Protein AF-A0A7S7P6L0-F1 (afdb_monomer_lite)

Foldseek 3Di:
DLVVLVVLLVVLVVLLVVLVPDDQWDWDDWDDPDPPDIDHTDTDGHPVSVVVSVVSNVSSVVSNVSSVVVNVVVPPDPPDPPPPPPPPPPDDDPPVVPPDDDDDDPPDDPPQPPDPPVCPVPDDPPDSDDPVSVVVVVD

Structure (mmCIF, N/CA/C/O backbone):
data_AF-A0A7S7P6L0-F1
#
_entry.id   AF-A0A7S7P6L0-F1
#
loop_
_atom_site.group_PDB
_atom_site.id
_atom_site.type_symbol
_atom_site.label_atom_id
_atom_site.label_alt_id
_atom_site.label_comp_id
_atom_site.label_asym_id
_atom_site.label_entity_id
_atom_site.label_seq_id
_atom_site.pdbx_PDB_ins_code
_atom_site.Cartn_x
_atom_site.Cartn_y
_atom_site.Cartn_z
_atom_site.occupancy
_atom_site.B_iso_or_equiv
_atom_site.auth_seq_id
_atom_site.auth_comp_id
_atom_site.auth_asym_id
_atom_site.auth_atom_id
_atom_site.pdbx_PDB_model_num
ATOM 1 N N . MET A 1 1 ? -19.198 1.321 14.063 1.00 79.06 1 MET A N 1
ATOM 2 C CA . MET A 1 1 ? -17.806 1.739 14.357 1.00 79.06 1 MET A CA 1
ATOM 3 C C . MET A 1 1 ? -16.806 0.618 14.115 1.00 79.06 1 MET A C 1
ATOM 5 O O . MET A 1 1 ? -15.931 0.815 13.288 1.00 79.06 1 MET A O 1
ATOM 9 N N . LYS A 1 2 ? -16.963 -0.562 14.739 1.00 85.56 2 LYS A N 1
ATOM 10 C CA . LYS A 1 2 ? -16.079 -1.718 14.494 1.00 85.56 2 LYS A CA 1
ATOM 11 C C . LYS A 1 2 ? -16.012 -2.126 13.014 1.00 85.56 2 LYS A C 1
ATOM 13 O O . LYS A 1 2 ? -14.922 -2.211 12.469 1.00 85.56 2 LYS A O 1
ATOM 18 N N . GLU A 1 3 ? -17.168 -2.269 12.363 1.00 91.50 3 GLU A N 1
ATOM 19 C CA . GLU A 1 3 ? -17.244 -2.633 10.936 1.00 91.50 3 GLU A CA 1
ATOM 20 C C . GLU A 1 3 ? -16.529 -1.627 10.021 1.00 91.50 3 GLU A C 1
ATOM 22 O O . GLU A 1 3 ? -15.818 -2.019 9.104 1.00 91.50 3 GLU A O 1
ATOM 27 N N . LEU A 1 4 ? -16.646 -0.324 10.311 1.00 92.75 4 LEU A N 1
ATOM 28 C CA . LEU A 1 4 ? -15.941 0.722 9.563 1.00 92.75 4 LEU A CA 1
ATOM 29 C C . LEU A 1 4 ? -14.423 0.639 9.763 1.00 92.75 4 LEU A C 1
ATOM 31 O O . LEU A 1 4 ? -13.684 0.746 8.791 1.00 92.75 4 LEU A O 1
ATOM 35 N N . GLY A 1 5 ? -13.955 0.418 10.997 1.00 92.06 5 GLY A N 1
ATOM 36 C CA . GLY A 1 5 ? -12.526 0.258 11.286 1.00 92.06 5 GLY A CA 1
ATOM 37 C C . GLY A 1 5 ? -11.915 -0.936 10.549 1.00 92.06 5 GLY A C 1
ATOM 38 O O . GLY A 1 5 ? -10.861 -0.799 9.928 1.00 92.06 5 GLY A O 1
ATOM 39 N N . ILE A 1 6 ? -12.622 -2.071 10.539 1.00 95.06 6 ILE A N 1
ATOM 40 C CA . ILE A 1 6 ? -12.201 -3.278 9.818 1.00 95.06 6 ILE A CA 1
ATOM 41 C C . ILE A 1 6 ? -12.191 -3.027 8.307 1.00 95.06 6 ILE A C 1
ATOM 43 O O . ILE A 1 6 ? -11.203 -3.348 7.653 1.00 95.06 6 ILE A O 1
ATOM 47 N N . ALA A 1 7 ? -13.241 -2.413 7.751 1.00 96.50 7 ALA A N 1
ATOM 48 C CA . ALA A 1 7 ? -13.311 -2.112 6.321 1.00 96.50 7 ALA A CA 1
ATOM 49 C C . ALA A 1 7 ? -12.159 -1.201 5.863 1.00 96.50 7 ALA A C 1
ATOM 51 O O . ALA A 1 7 ? -11.520 -1.480 4.850 1.00 96.50 7 ALA A O 1
ATOM 52 N N . ILE A 1 8 ? -11.853 -0.152 6.636 1.00 95.12 8 ILE A N 1
ATOM 53 C CA . ILE A 1 8 ? -10.726 0.758 6.380 1.00 95.12 8 ILE A CA 1
ATOM 54 C C . ILE A 1 8 ? -9.402 -0.013 6.447 1.00 95.12 8 ILE A C 1
ATOM 56 O O . ILE A 1 8 ? -8.597 0.071 5.524 1.00 95.12 8 ILE A O 1
ATOM 60 N N . LE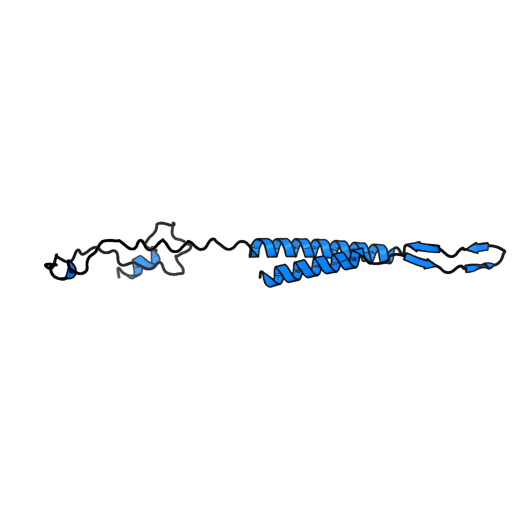U A 1 9 ? -9.185 -0.819 7.489 1.00 95.44 9 LEU A N 1
ATOM 61 C CA . LEU A 1 9 ? -7.952 -1.595 7.637 1.00 95.44 9 LEU A CA 1
ATOM 62 C C . LEU A 1 9 ? -7.737 -2.565 6.466 1.00 95.44 9 LEU A C 1
ATOM 64 O O . LEU A 1 9 ? -6.645 -2.606 5.902 1.00 95.44 9 LEU A O 1
ATOM 68 N N . VAL A 1 10 ? -8.778 -3.299 6.063 1.00 97.00 10 VAL A N 1
ATOM 69 C CA . VAL A 1 10 ? -8.721 -4.230 4.925 1.00 97.00 10 VAL A CA 1
ATOM 70 C C . VAL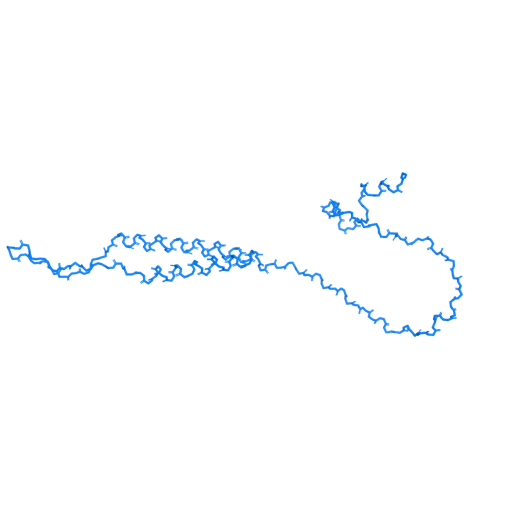 A 1 10 ? -8.463 -3.483 3.618 1.00 97.00 10 VAL A C 1
ATOM 72 O O . VAL A 1 10 ? -7.613 -3.909 2.839 1.00 97.00 10 VAL A O 1
ATOM 75 N N . ALA A 1 11 ? -9.133 -2.349 3.390 1.00 96.44 11 ALA A N 1
ATOM 76 C CA . ALA A 1 11 ? -8.893 -1.520 2.212 1.00 96.44 11 ALA A CA 1
ATOM 77 C C . ALA A 1 11 ? -7.435 -1.040 2.144 1.00 96.44 11 ALA A C 1
ATOM 79 O O . ALA A 1 11 ? -6.815 -1.134 1.087 1.00 96.44 11 ALA A O 1
ATOM 80 N N . GLY A 1 12 ? -6.859 -0.599 3.268 1.00 95.44 12 GLY A N 1
ATOM 81 C CA . GLY A 1 12 ? -5.454 -0.187 3.342 1.00 95.44 12 GLY A CA 1
ATOM 82 C C . GLY A 1 12 ? -4.500 -1.334 3.015 1.00 95.44 12 GLY A C 1
ATOM 83 O O . GLY A 1 12 ? -3.562 -1.160 2.241 1.00 95.44 12 GLY A O 1
ATOM 84 N N . LEU A 1 13 ? -4.783 -2.530 3.531 1.00 96.25 13 LEU A N 1
ATOM 85 C CA . LEU A 1 13 ? -3.965 -3.723 3.312 1.00 96.25 13 LEU A CA 1
ATOM 86 C C . LEU A 1 13 ? -4.011 -4.200 1.851 1.00 96.25 13 LEU A C 1
ATOM 88 O O . LEU A 1 13 ? -2.969 -4.501 1.269 1.00 96.25 13 LEU A O 1
ATOM 92 N N . LEU A 1 14 ? -5.197 -4.200 1.234 1.00 97.38 14 LEU A N 1
ATOM 93 C CA . LEU A 1 14 ? -5.369 -4.517 -0.188 1.00 97.38 14 LEU A CA 1
ATOM 94 C C . LEU A 1 14 ? -4.644 -3.511 -1.083 1.00 97.38 14 LEU A C 1
ATOM 96 O O . LEU A 1 14 ? -3.957 -3.900 -2.028 1.00 97.38 14 LEU A O 1
ATOM 100 N N . LEU A 1 15 ? -4.762 -2.222 -0.767 1.00 95.31 15 LEU A N 1
ATOM 101 C CA . LEU A 1 15 ? -4.125 -1.148 -1.523 1.00 95.31 15 LEU A CA 1
ATOM 102 C C . LEU A 1 15 ? -2.594 -1.212 -1.406 1.00 95.31 15 LEU A C 1
ATOM 104 O O . LEU A 1 15 ? -1.894 -1.026 -2.399 1.00 95.31 15 LEU A O 1
ATOM 108 N N . GLY A 1 16 ? -2.077 -1.563 -0.225 1.00 95.00 16 GLY A N 1
ATOM 109 C CA . GLY A 1 16 ? -0.653 -1.821 -0.006 1.00 95.00 16 GLY A CA 1
ATOM 110 C C . GLY A 1 16 ? -0.153 -3.041 -0.782 1.00 95.00 16 GLY A C 1
ATOM 111 O O . GLY A 1 16 ? 0.874 -2.962 -1.454 1.00 95.00 16 GLY A O 1
ATOM 112 N N . GLY A 1 17 ? -0.908 -4.145 -0.773 1.00 95.94 17 GLY A N 1
ATOM 113 C CA . GLY A 1 17 ? -0.594 -5.336 -1.570 1.00 95.94 17 GLY A CA 1
ATOM 114 C C . GLY A 1 17 ? -0.555 -5.044 -3.073 1.00 95.94 17 GLY A C 1
ATOM 115 O O . GLY A 1 17 ? 0.383 -5.448 -3.761 1.00 95.94 17 GLY A O 1
ATOM 116 N N . TYR A 1 18 ? -1.521 -4.268 -3.570 1.00 95.19 18 TYR A N 1
ATOM 117 C CA . TYR A 1 18 ? -1.539 -3.807 -4.959 1.00 95.19 18 TYR A CA 1
ATOM 118 C C . TYR A 1 18 ? -0.313 -2.947 -5.296 1.00 95.19 18 TYR A C 1
ATOM 120 O O . TYR A 1 18 ? 0.355 -3.185 -6.301 1.00 95.19 18 TYR A O 1
ATOM 128 N N . ALA A 1 19 ? 0.031 -1.990 -4.431 1.00 93.88 19 ALA A N 1
ATOM 129 C CA . ALA A 1 19 ? 1.186 -1.119 -4.626 1.00 93.88 19 ALA A CA 1
ATOM 130 C C . ALA A 1 19 ? 2.511 -1.900 -4.650 1.00 93.88 19 ALA A C 1
ATOM 132 O O . ALA A 1 19 ? 3.422 -1.584 -5.420 1.00 93.88 19 ALA A O 1
ATOM 133 N N . LEU A 1 20 ? 2.631 -2.954 -3.839 1.00 93.06 20 LEU A N 1
ATOM 134 C CA . LEU A 1 20 ? 3.812 -3.815 -3.847 1.00 93.06 20 LEU A CA 1
ATOM 135 C C . LEU A 1 20 ? 3.962 -4.591 -5.159 1.00 93.06 20 LEU A C 1
ATOM 137 O O . LEU A 1 20 ? 5.099 -4.786 -5.583 1.00 93.06 20 LEU A O 1
ATOM 141 N N . ASN A 1 21 ? 2.857 -4.960 -5.809 1.00 94.81 21 ASN A N 1
ATOM 142 C CA . ASN A 1 21 ? 2.855 -5.740 -7.048 1.00 94.81 21 ASN A CA 1
ATOM 143 C C . ASN A 1 21 ? 2.896 -4.888 -8.336 1.00 94.81 21 ASN A C 1
ATOM 145 O O . ASN A 1 21 ? 2.823 -5.426 -9.437 1.00 94.81 21 ASN A O 1
ATOM 149 N N . MET A 1 22 ? 2.975 -3.559 -8.226 1.00 90.31 22 MET A N 1
ATOM 150 C CA . MET A 1 22 ? 2.986 -2.668 -9.387 1.00 90.31 22 MET A CA 1
ATOM 151 C C . MET A 1 22 ? 4.356 -2.663 -10.082 1.00 90.31 22 MET A C 1
ATOM 153 O O . MET A 1 22 ? 5.371 -2.330 -9.465 1.00 90.31 22 MET A O 1
ATOM 157 N N . ASP A 1 23 ? 4.365 -2.979 -11.380 1.00 88.50 23 ASP A N 1
ATOM 158 C CA . ASP A 1 23 ? 5.563 -2.919 -12.219 1.00 88.50 23 ASP A CA 1
ATOM 159 C C . ASP A 1 23 ? 5.925 -1.464 -12.579 1.00 88.50 23 ASP A C 1
ATOM 161 O O . ASP A 1 23 ? 5.089 -0.659 -13.013 1.00 88.50 23 ASP A O 1
ATOM 165 N N . VAL A 1 24 ? 7.199 -1.137 -12.373 1.00 87.81 24 VAL A N 1
ATOM 166 C CA . VAL A 1 24 ? 7.814 0.187 -12.548 1.00 87.81 24 VAL A CA 1
ATOM 167 C C . VAL A 1 24 ? 8.699 0.270 -13.791 1.00 87.81 24 VAL A C 1
ATOM 169 O O . VAL A 1 24 ? 9.217 1.346 -14.101 1.00 87.81 24 VAL A O 1
ATOM 172 N N . SER A 1 25 ? 8.865 -0.834 -14.515 1.00 87.31 25 SER A N 1
ATOM 173 C CA . SER A 1 25 ? 9.633 -0.870 -15.754 1.00 87.31 25 SER A CA 1
ATOM 174 C C . SER A 1 25 ? 8.816 -0.355 -16.944 1.00 87.31 25 SER A C 1
ATOM 176 O O . SER A 1 25 ? 7.595 -0.528 -17.027 1.00 87.31 25 SER A O 1
ATOM 178 N N . VAL A 1 26 ? 9.492 0.332 -17.864 1.00 85.00 26 VAL A N 1
ATOM 179 C CA . VAL A 1 26 ? 8.974 0.630 -19.199 1.00 85.00 26 VAL A CA 1
ATOM 180 C C . VAL A 1 26 ? 9.975 0.113 -20.215 1.00 85.00 26 VAL A C 1
ATOM 182 O O . VAL A 1 26 ? 11.160 0.443 -20.163 1.00 85.00 26 VAL A O 1
ATOM 185 N N . HIS A 1 27 ? 9.468 -0.691 -21.143 1.00 87.31 27 HIS A N 1
ATOM 186 C CA . HIS A 1 27 ? 10.256 -1.234 -22.232 1.00 87.31 27 HIS A CA 1
ATOM 187 C C . HIS A 1 27 ? 10.573 -0.137 -23.247 1.00 87.31 27 HIS A C 1
ATOM 189 O O . HIS A 1 27 ? 9.657 0.441 -23.843 1.00 87.31 27 HIS A O 1
ATOM 195 N N . VAL A 1 28 ? 11.859 0.149 -23.450 1.00 84.38 28 VAL A N 1
ATOM 196 C CA . VAL A 1 28 ? 12.312 1.063 -24.499 1.00 84.38 28 VAL A CA 1
ATOM 197 C C . VAL A 1 28 ? 12.772 0.220 -25.692 1.00 84.38 28 VAL A C 1
ATOM 199 O O . VAL A 1 28 ? 13.736 -0.543 -25.559 1.00 84.38 28 VAL A O 1
ATOM 202 N N . PRO A 1 29 ? 12.089 0.307 -26.851 1.00 85.50 29 PRO A N 1
ATOM 203 C CA . PRO A 1 29 ? 12.458 -0.475 -28.021 1.00 85.50 29 PRO A CA 1
ATOM 204 C C . PRO A 1 29 ? 13.821 -0.027 -28.549 1.00 85.50 29 PRO A C 1
ATOM 206 O O . PRO A 1 29 ? 14.180 1.147 -28.465 1.00 85.50 29 PRO A O 1
ATOM 209 N N . ALA A 1 30 ? 14.565 -0.966 -29.132 1.00 86.62 30 ALA A N 1
ATOM 210 C CA . ALA A 1 30 ? 15.825 -0.649 -29.788 1.00 86.62 30 ALA A CA 1
ATOM 211 C C . ALA A 1 30 ? 15.593 0.400 -30.885 1.00 86.62 30 ALA A C 1
ATOM 213 O O . ALA A 1 30 ? 14.764 0.200 -31.778 1.00 86.62 30 ALA A O 1
ATOM 214 N N . GLN A 1 31 ? 16.333 1.505 -30.818 1.00 85.44 31 GLN A N 1
ATOM 215 C CA . GLN A 1 31 ? 16.228 2.591 -31.783 1.00 85.44 31 GLN A CA 1
ATOM 216 C C . GLN A 1 31 ? 17.577 2.772 -32.485 1.00 85.44 31 GLN A C 1
ATOM 218 O O . GLN A 1 31 ? 18.626 2.921 -31.846 1.00 85.44 31 GLN A O 1
ATOM 223 N N . ASP A 1 32 ? 17.547 2.686 -33.816 1.00 85.69 32 ASP A N 1
ATOM 224 C CA . ASP A 1 32 ? 18.699 2.934 -34.681 1.00 85.69 32 ASP A CA 1
ATOM 225 C C . ASP A 1 32 ? 18.646 4.404 -35.111 1.00 85.69 32 ASP A C 1
ATOM 227 O O . ASP A 1 32 ? 17.699 4.830 -35.776 1.00 85.69 32 ASP A O 1
ATOM 231 N N . PHE A 1 33 ? 19.630 5.194 -34.682 1.00 86.44 33 PHE A N 1
ATOM 232 C CA . PHE A 1 33 ? 19.691 6.629 -34.980 1.00 86.44 33 PHE A CA 1
ATOM 233 C C . PHE A 1 33 ? 20.432 6.916 -36.296 1.00 86.44 33 PHE A C 1
ATOM 235 O O . PHE A 1 33 ? 20.605 8.076 -36.674 1.00 86.44 33 PHE A O 1
ATOM 242 N N . GLY A 1 34 ? 20.869 5.870 -37.008 1.00 85.94 34 GLY A N 1
ATOM 243 C CA . GLY A 1 34 ? 21.771 5.997 -38.147 1.00 85.94 34 GLY A CA 1
ATOM 244 C C . GLY A 1 34 ? 23.227 6.197 -37.713 1.00 85.94 34 GLY A C 1
ATOM 245 O O . GLY A 1 34 ? 23.562 6.192 -36.530 1.00 85.94 34 GLY A O 1
ATOM 246 N N . TYR A 1 35 ? 24.130 6.328 -38.692 1.00 87.38 35 TYR A N 1
ATOM 247 C CA . TYR A 1 35 ? 25.575 6.541 -38.475 1.00 87.38 35 TYR A CA 1
ATOM 248 C C . TYR A 1 35 ? 26.296 5.451 -37.651 1.00 87.38 35 TYR A C 1
ATOM 250 O O . TYR A 1 35 ? 27.367 5.692 -37.102 1.00 87.38 35 TYR A O 1
ATOM 258 N N . GLY A 1 36 ? 25.734 4.238 -37.577 1.00 85.81 36 GLY A N 1
ATOM 259 C CA . GLY A 1 36 ? 26.318 3.114 -36.834 1.00 85.81 36 GLY A CA 1
ATOM 260 C C . GLY A 1 36 ? 26.072 3.149 -35.321 1.00 85.81 36 GLY A C 1
ATOM 261 O O . GLY A 1 36 ? 26.605 2.298 -34.611 1.00 85.81 36 GLY A O 1
ATOM 262 N N . ILE A 1 37 ? 25.258 4.087 -34.821 1.00 82.62 37 ILE A N 1
ATOM 263 C CA . ILE A 1 37 ? 24.905 4.184 -33.401 1.00 82.62 37 ILE A CA 1
ATOM 264 C C . ILE A 1 37 ? 23.547 3.517 -33.173 1.00 82.62 37 ILE A C 1
ATOM 266 O O . ILE A 1 37 ? 22.498 4.041 -33.549 1.00 82.62 37 ILE A O 1
ATOM 270 N N . ARG A 1 38 ? 23.574 2.356 -32.514 1.00 85.00 38 ARG A N 1
ATOM 271 C CA . ARG A 1 38 ? 22.379 1.607 -32.112 1.00 85.00 38 ARG A CA 1
ATOM 272 C C . ARG A 1 38 ? 22.215 1.654 -30.606 1.00 85.00 38 ARG A C 1
ATOM 274 O O . ARG A 1 38 ? 23.151 1.323 -29.879 1.00 85.00 38 ARG A O 1
ATOM 281 N N . THR A 1 39 ? 21.020 2.012 -30.146 1.00 86.19 39 THR A N 1
ATOM 282 C CA . THR A 1 39 ? 20.654 1.812 -28.740 1.00 86.19 39 THR A CA 1
ATOM 283 C C . THR A 1 39 ? 20.043 0.423 -28.567 1.00 86.19 39 THR A C 1
ATOM 285 O O . THR A 1 39 ? 19.113 0.074 -29.300 1.00 86.19 39 THR A O 1
ATOM 288 N N . PRO A 1 40 ? 20.582 -0.415 -27.664 1.00 85.31 40 PRO A N 1
ATOM 289 C CA . PRO A 1 40 ? 20.002 -1.721 -27.387 1.00 85.31 40 PRO A CA 1
ATOM 290 C C . PRO A 1 40 ? 18.642 -1.563 -26.700 1.00 85.31 40 PRO A C 1
ATOM 292 O O . PRO A 1 40 ? 18.415 -0.586 -25.987 1.00 85.31 40 PRO A O 1
ATOM 295 N N . ALA A 1 41 ? 17.753 -2.540 -26.898 1.00 87.25 41 ALA A N 1
ATOM 296 C CA . ALA A 1 41 ? 16.506 -2.606 -26.144 1.00 87.25 41 ALA A CA 1
ATOM 297 C C . ALA A 1 41 ? 16.836 -2.736 -24.652 1.00 87.25 41 ALA A C 1
ATOM 299 O O . ALA A 1 41 ? 17.621 -3.604 -24.262 1.00 87.25 41 ALA A O 1
ATOM 300 N N . ALA A 1 42 ? 16.264 -1.855 -23.840 1.00 86.12 42 ALA A N 1
ATOM 301 C CA . ALA A 1 42 ? 16.515 -1.810 -22.410 1.00 86.12 42 ALA A CA 1
ATOM 302 C C . ALA A 1 42 ? 15.224 -1.474 -21.669 1.00 86.12 42 ALA A C 1
ATOM 304 O O . ALA A 1 42 ? 14.446 -0.620 -22.097 1.00 86.12 42 ALA A O 1
ATOM 305 N N . ASP A 1 43 ? 15.024 -2.131 -20.532 1.00 85.56 43 ASP A N 1
ATOM 306 C CA . ASP A 1 43 ? 13.957 -1.775 -19.610 1.00 85.56 43 ASP A CA 1
ATOM 307 C C . ASP A 1 43 ? 14.470 -0.661 -18.703 1.00 85.56 43 ASP A C 1
ATOM 309 O O . ASP A 1 43 ? 15.392 -0.846 -17.903 1.00 85.56 43 ASP A O 1
ATOM 313 N N . VAL A 1 44 ? 13.893 0.527 -18.861 1.00 86.00 44 VAL A N 1
ATOM 314 C CA . VAL A 1 44 ? 14.258 1.697 -18.065 1.00 86.00 44 VAL A CA 1
ATOM 315 C C . VAL A 1 44 ? 13.202 1.884 -16.985 1.00 86.00 44 VAL A C 1
ATOM 317 O O . VAL A 1 44 ? 11.999 1.775 -17.232 1.00 86.00 44 VAL A O 1
ATOM 320 N N . ALA A 1 45 ? 13.647 2.155 -15.760 1.00 85.44 45 ALA A N 1
ATOM 321 C CA . ALA A 1 45 ? 12.742 2.467 -14.666 1.00 85.44 45 ALA A CA 1
ATOM 322 C C . ALA A 1 45 ? 12.004 3.778 -14.961 1.00 85.44 45 ALA A C 1
ATOM 324 O O . ALA A 1 45 ? 12.625 4.830 -15.129 1.00 85.44 45 ALA A O 1
ATOM 325 N N . ASN A 1 46 ? 10.674 3.725 -15.002 1.00 88.38 46 ASN A N 1
ATOM 326 C CA . ASN A 1 46 ? 9.869 4.924 -15.159 1.00 88.38 46 ASN A CA 1
ATOM 327 C C . ASN A 1 46 ? 9.734 5.625 -13.797 1.00 88.38 46 ASN A C 1
ATOM 329 O O . ASN A 1 46 ? 9.093 5.113 -12.874 1.00 88.38 46 ASN A O 1
ATOM 333 N N . ILE A 1 47 ? 10.349 6.806 -13.691 1.00 90.50 47 ILE A N 1
ATOM 334 C CA . ILE A 1 47 ? 10.371 7.642 -12.482 1.00 90.50 47 ILE A CA 1
ATOM 335 C C . ILE A 1 47 ? 8.942 7.970 -12.019 1.00 90.50 47 ILE A C 1
ATOM 337 O O . ILE A 1 47 ? 8.663 7.907 -10.821 1.00 90.50 47 ILE A O 1
ATOM 341 N N . ASP A 1 48 ? 8.015 8.230 -12.946 1.00 89.69 48 ASP A N 1
ATOM 342 C CA . ASP A 1 48 ? 6.623 8.553 -12.612 1.00 89.69 48 ASP A CA 1
ATOM 343 C C . ASP A 1 48 ? 5.914 7.356 -11.980 1.00 89.69 48 ASP A C 1
ATOM 345 O O . ASP A 1 48 ? 5.198 7.496 -10.985 1.00 89.69 48 ASP A O 1
ATOM 349 N N . ARG A 1 49 ? 6.162 6.145 -12.498 1.00 87.94 49 ARG A N 1
ATOM 350 C CA . ARG A 1 49 ? 5.606 4.924 -11.901 1.00 87.94 49 ARG A CA 1
ATOM 351 C C . ARG A 1 49 ? 6.219 4.624 -10.540 1.00 87.94 49 ARG A C 1
ATOM 353 O O . ARG A 1 49 ? 5.511 4.137 -9.658 1.00 87.94 49 ARG A O 1
ATOM 360 N N . MET A 1 50 ? 7.503 4.932 -10.337 1.00 91.06 50 MET A N 1
ATOM 361 C CA . MET A 1 50 ? 8.125 4.814 -9.014 1.00 91.06 50 MET A CA 1
ATOM 362 C C . MET A 1 50 ? 7.485 5.774 -8.013 1.00 91.06 50 MET A C 1
ATOM 364 O O . MET A 1 50 ? 7.127 5.347 -6.913 1.00 91.06 50 MET A O 1
ATOM 368 N N . ALA A 1 51 ? 7.280 7.035 -8.398 1.00 94.31 51 ALA A N 1
ATOM 369 C CA . ALA A 1 51 ? 6.610 8.024 -7.556 1.00 94.31 51 ALA A CA 1
ATOM 370 C C . ALA A 1 51 ? 5.162 7.611 -7.243 1.00 94.31 51 ALA A C 1
ATOM 372 O O . ALA A 1 51 ? 4.718 7.693 -6.096 1.00 94.31 51 ALA A O 1
ATOM 373 N N . GLN A 1 52 ? 4.435 7.083 -8.232 1.00 93.38 52 GLN A N 1
ATOM 374 C CA . GLN A 1 52 ? 3.072 6.590 -8.041 1.00 93.38 52 GLN A CA 1
ATOM 375 C C . GLN A 1 52 ? 3.016 5.411 -7.060 1.00 93.38 52 GLN A C 1
ATOM 377 O O . GLN A 1 52 ? 2.169 5.401 -6.164 1.00 93.38 52 GLN A O 1
ATOM 382 N N . ARG A 1 53 ? 3.944 4.452 -7.179 1.00 94.12 53 ARG A N 1
ATOM 383 C CA . ARG A 1 53 ? 4.076 3.324 -6.246 1.00 94.12 53 ARG A CA 1
ATOM 384 C C . ARG A 1 53 ? 4.381 3.798 -4.827 1.00 94.12 53 ARG A C 1
ATOM 386 O O . ARG A 1 53 ? 3.760 3.318 -3.882 1.00 94.12 53 ARG A O 1
ATOM 393 N N . GLN A 1 54 ? 5.298 4.753 -4.671 1.00 94.69 54 GLN A N 1
ATOM 394 C CA . GLN A 1 54 ? 5.637 5.325 -3.365 1.00 94.69 54 GLN A CA 1
ATOM 395 C C . GLN A 1 54 ? 4.438 6.028 -2.727 1.00 94.69 54 GLN A C 1
ATOM 397 O O . GLN A 1 54 ? 4.124 5.756 -1.570 1.00 94.69 54 GLN A O 1
ATOM 402 N N . ASN A 1 55 ? 3.720 6.859 -3.484 1.00 96.06 55 ASN A N 1
ATOM 403 C CA . ASN A 1 55 ? 2.522 7.530 -2.983 1.00 96.06 55 ASN A CA 1
ATOM 404 C C . ASN A 1 55 ? 1.454 6.522 -2.546 1.00 96.06 55 ASN A C 1
ATOM 406 O O . ASN A 1 55 ? 0.921 6.637 -1.445 1.00 96.06 55 ASN A O 1
ATOM 410 N N . LEU A 1 56 ? 1.178 5.501 -3.362 1.00 95.25 56 LEU A N 1
ATOM 411 C CA . LEU A 1 56 ? 0.248 4.424 -3.012 1.00 95.25 56 LEU A CA 1
ATOM 412 C C . LEU A 1 56 ? 0.659 3.696 -1.724 1.00 95.25 56 LEU A C 1
ATOM 414 O O . LEU A 1 56 ? -0.192 3.456 -0.867 1.00 95.25 56 LEU A O 1
ATOM 418 N N . LEU A 1 57 ? 1.949 3.391 -1.551 1.00 96.00 57 LEU A N 1
ATOM 419 C CA . LEU A 1 57 ? 2.460 2.765 -0.329 1.00 96.00 57 LEU A CA 1
ATOM 420 C C . LEU A 1 57 ? 2.269 3.668 0.895 1.00 96.00 57 LEU A C 1
ATOM 422 O O . LEU A 1 57 ? 1.773 3.196 1.918 1.00 96.00 57 LEU A O 1
ATOM 426 N N . ILE A 1 58 ? 2.574 4.962 0.782 1.00 96.56 58 ILE A N 1
ATOM 427 C CA . ILE A 1 58 ? 2.369 5.935 1.866 1.00 96.56 58 ILE A CA 1
ATOM 428 C C . ILE A 1 58 ? 0.886 6.004 2.246 1.00 96.56 58 ILE A C 1
ATOM 430 O O . ILE A 1 58 ? 0.546 5.858 3.422 1.00 96.56 58 ILE A O 1
ATOM 434 N N . PHE A 1 59 ? -0.005 6.157 1.261 1.00 96.38 59 PHE A N 1
ATOM 435 C CA . PHE A 1 59 ? -1.448 6.190 1.504 1.00 96.38 59 PHE A CA 1
ATOM 436 C C . PHE A 1 59 ? -1.946 4.897 2.148 1.00 96.38 59 PHE A C 1
ATOM 438 O O . PHE A 1 59 ? -2.690 4.957 3.125 1.00 96.38 59 PHE A O 1
ATOM 445 N N . SER A 1 60 ? -1.502 3.736 1.658 1.00 96.75 60 SER A N 1
ATOM 446 C CA . SER A 1 60 ? -1.867 2.444 2.244 1.00 96.75 60 SER A CA 1
ATOM 447 C C . SER A 1 60 ? -1.427 2.321 3.708 1.00 96.75 60 SER A C 1
ATOM 449 O O . SER A 1 60 ? -2.201 1.851 4.541 1.00 96.75 60 SER A O 1
ATOM 451 N N . GLY A 1 61 ? -0.231 2.820 4.044 1.00 95.94 61 GLY A N 1
ATOM 452 C CA . GLY A 1 61 ? 0.308 2.797 5.400 1.00 95.94 61 GLY A CA 1
ATOM 453 C C . GLY A 1 61 ? -0.487 3.686 6.350 1.00 95.94 61 GLY A C 1
ATOM 454 O O . GLY A 1 61 ? -0.905 3.229 7.413 1.00 95.94 61 GLY A O 1
ATOM 455 N N . VAL A 1 62 ? -0.771 4.929 5.951 1.00 97.19 62 VAL A N 1
ATOM 456 C CA . VAL A 1 62 ? -1.596 5.849 6.753 1.00 97.19 62 VAL A CA 1
ATOM 457 C C . VAL A 1 62 ? -2.990 5.263 6.985 1.00 97.19 62 VAL A C 1
ATOM 459 O O . VAL A 1 62 ? -3.488 5.263 8.111 1.00 97.19 62 VAL A O 1
ATOM 462 N N . LEU A 1 63 ? -3.606 4.716 5.938 1.00 95.38 63 LEU A N 1
ATOM 463 C CA . LEU A 1 63 ? -4.952 4.153 5.999 1.00 95.38 63 LEU A CA 1
ATOM 464 C C . LEU A 1 63 ? -4.998 2.903 6.898 1.00 95.38 63 LEU A C 1
ATOM 466 O O . LEU A 1 63 ? -5.911 2.770 7.716 1.00 95.38 63 LEU A O 1
ATOM 470 N N . ALA A 1 64 ? -3.975 2.044 6.836 1.00 95.94 64 ALA A N 1
ATOM 471 C CA . ALA A 1 64 ? -3.827 0.897 7.730 1.00 95.94 64 ALA A CA 1
ATOM 472 C C . ALA A 1 64 ? -3.643 1.316 9.200 1.00 95.94 64 ALA A C 1
ATOM 474 O O . ALA A 1 64 ? -4.290 0.741 10.076 1.00 95.94 64 ALA A O 1
ATOM 475 N N . VAL A 1 65 ? -2.826 2.340 9.481 1.00 96.81 65 VAL A N 1
ATOM 476 C CA . VAL A 1 65 ? -2.622 2.862 10.847 1.00 96.81 65 VAL A CA 1
ATOM 477 C C . VAL A 1 65 ? -3.925 3.428 11.415 1.00 96.81 65 VAL A C 1
ATOM 479 O O . VAL A 1 65 ? -4.317 3.068 12.525 1.00 96.81 65 VAL A O 1
ATOM 482 N N . VAL A 1 66 ? -4.643 4.256 10.651 1.00 95.75 66 VAL A N 1
ATOM 483 C CA . VAL A 1 66 ? -5.942 4.807 11.077 1.00 95.75 66 VAL A CA 1
ATOM 484 C C . VAL A 1 66 ? -6.960 3.686 11.311 1.00 95.75 66 VAL A C 1
ATOM 486 O O . VAL A 1 66 ? -7.634 3.670 12.344 1.00 95.75 66 VAL A O 1
ATOM 489 N N . GLY A 1 67 ? -7.041 2.713 10.399 1.00 94.12 67 GLY A N 1
ATOM 490 C CA . GLY A 1 67 ? -7.913 1.545 10.544 1.00 94.12 67 GLY A CA 1
ATOM 491 C C . GLY A 1 67 ? -7.585 0.708 11.785 1.00 94.12 67 GLY A C 1
ATOM 492 O O . GLY A 1 67 ? -8.494 0.288 12.507 1.00 94.12 67 GLY A O 1
ATOM 493 N N . ALA A 1 68 ? -6.298 0.517 12.084 1.00 94.94 68 ALA A N 1
ATOM 494 C CA . ALA A 1 68 ? -5.840 -0.225 13.256 1.00 94.94 68 ALA A CA 1
ATOM 495 C C . ALA A 1 68 ? -6.216 0.488 14.559 1.00 94.94 68 ALA A C 1
ATOM 497 O O . ALA A 1 68 ? -6.749 -0.149 15.467 1.00 94.94 68 ALA A O 1
ATOM 498 N N . ILE A 1 69 ? -6.023 1.809 14.629 1.00 94.88 69 ILE A N 1
ATOM 499 C CA . ILE A 1 69 ? -6.395 2.621 15.796 1.00 94.88 69 ILE A CA 1
ATOM 500 C C . ILE A 1 69 ? -7.907 2.542 16.045 1.00 94.88 69 ILE A C 1
ATOM 502 O O . ILE A 1 69 ? -8.340 2.238 17.159 1.00 94.88 69 ILE A O 1
ATOM 506 N N . LEU A 1 70 ? -8.724 2.749 15.006 1.00 93.75 70 LEU A N 1
ATOM 507 C CA . LEU A 1 70 ? -10.187 2.681 15.118 1.00 93.75 70 LEU A CA 1
ATOM 508 C C . LEU A 1 70 ? -10.674 1.290 15.543 1.00 93.75 70 LEU A C 1
ATOM 510 O O . LEU A 1 70 ? -11.581 1.172 16.370 1.00 93.75 70 LEU A O 1
ATOM 514 N N . THR A 1 71 ? -10.064 0.234 15.003 1.00 93.94 71 THR A N 1
ATOM 515 C CA . THR A 1 71 ? -10.400 -1.151 15.360 1.00 93.94 71 THR A CA 1
ATOM 516 C C . THR A 1 71 ? -9.965 -1.478 16.791 1.00 93.94 71 THR A C 1
ATOM 518 O O . THR A 1 71 ? -10.717 -2.125 17.522 1.00 93.94 71 THR A O 1
ATOM 521 N N . GLY A 1 72 ? -8.805 -0.972 17.221 1.00 91.44 72 GLY A N 1
ATOM 522 C CA . GLY A 1 72 ? -8.294 -1.099 18.584 1.00 91.44 72 GLY A CA 1
ATOM 523 C C . GLY A 1 72 ? -9.264 -0.521 19.613 1.00 91.44 72 GLY A C 1
ATOM 524 O O . GLY A 1 72 ? -9.722 -1.250 20.496 1.00 91.44 72 GLY A O 1
ATOM 525 N N . PHE A 1 73 ? -9.681 0.737 19.441 1.00 90.31 73 PHE A N 1
ATOM 526 C CA . PHE A 1 73 ? -10.679 1.360 20.322 1.00 90.31 73 PHE A CA 1
ATOM 527 C C . PHE A 1 73 ? -12.042 0.663 20.273 1.00 90.31 73 PHE A C 1
ATOM 529 O O . PHE A 1 73 ? -12.699 0.524 21.302 1.00 90.31 73 PHE A O 1
ATOM 536 N N . ALA A 1 74 ? -12.465 0.163 19.110 1.00 87.50 74 ALA A N 1
ATOM 537 C CA . ALA A 1 74 ? -13.723 -0.574 18.997 1.00 87.50 74 ALA A CA 1
ATOM 538 C C . ALA A 1 74 ? -13.699 -1.947 19.699 1.00 87.50 74 ALA A C 1
ATOM 540 O O . ALA A 1 74 ? -14.761 -2.495 20.003 1.00 87.50 74 ALA A O 1
ATOM 541 N N . SER A 1 75 ? -12.514 -2.525 19.926 1.00 86.50 75 SER A N 1
ATOM 542 C CA . SER A 1 75 ? -12.354 -3.825 20.592 1.00 86.50 75 SER A CA 1
ATOM 543 C C . SER A 1 75 ? -12.407 -3.738 22.120 1.00 86.50 75 SER A C 1
ATOM 545 O O . SER A 1 75 ? -12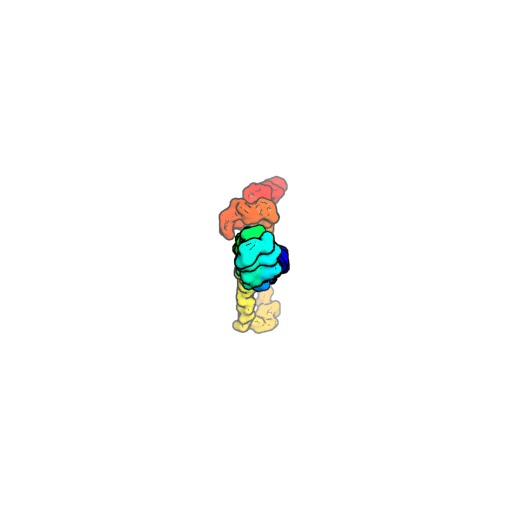.741 -4.727 22.774 1.00 86.50 75 SER A O 1
ATOM 547 N N . MET A 1 76 ? -12.169 -2.553 22.690 1.00 85.12 76 MET A N 1
ATOM 548 C CA . MET A 1 76 ? -12.302 -2.304 24.123 1.00 85.12 76 MET A CA 1
ATOM 549 C C . MET A 1 76 ? -13.785 -2.201 24.497 1.00 85.12 76 MET A C 1
ATOM 551 O O . MET A 1 76 ? -14.355 -1.117 24.605 1.00 85.12 76 MET A O 1
ATOM 555 N N . ARG A 1 77 ? -14.442 -3.352 24.679 1.00 77.56 77 ARG A N 1
ATOM 556 C CA . ARG A 1 77 ? -15.736 -3.389 25.366 1.00 77.56 77 ARG A CA 1
ATOM 557 C C . ARG A 1 77 ? -15.497 -3.147 26.858 1.00 77.56 77 ARG A C 1
ATOM 559 O O . ARG A 1 77 ? -14.653 -3.841 27.428 1.00 77.56 77 ARG A O 1
ATOM 566 N N . PRO A 1 78 ? -16.234 -2.225 27.506 1.00 69.12 78 PRO A N 1
ATOM 567 C CA . PRO A 1 78 ? -16.244 -2.176 28.959 1.00 69.12 78 PRO A CA 1
ATOM 568 C C . PRO A 1 78 ? -16.688 -3.554 29.446 1.00 69.12 78 PRO A C 1
ATOM 570 O O . PRO A 1 78 ? -17.690 -4.083 28.956 1.00 69.12 78 PRO A O 1
ATOM 573 N N . ALA A 1 79 ? -15.899 -4.158 30.337 1.00 68.12 79 ALA A N 1
ATOM 574 C CA . ALA A 1 79 ? -16.259 -5.409 30.979 1.00 68.12 79 ALA A CA 1
ATOM 575 C C . ALA A 1 79 ? -17.646 -5.202 31.590 1.00 68.12 79 ALA A C 1
ATOM 577 O O . ALA A 1 79 ? -17.809 -4.412 32.519 1.00 68.12 79 ALA A O 1
ATOM 578 N N . ALA A 1 80 ? -18.660 -5.827 30.989 1.00 63.47 80 ALA A N 1
ATOM 579 C CA . ALA A 1 80 ? -19.988 -5.839 31.561 1.00 63.47 80 ALA A CA 1
ATOM 580 C C . ALA A 1 80 ? -19.812 -6.411 32.965 1.00 63.47 80 ALA A C 1
ATOM 582 O O . ALA A 1 80 ? -19.305 -7.528 33.091 1.00 63.47 80 ALA A O 1
ATOM 583 N N . LEU A 1 81 ? -20.134 -5.617 33.996 1.00 63.72 81 LEU A N 1
ATOM 584 C CA . LEU A 1 81 ? -20.160 -6.111 35.366 1.00 63.72 81 LEU A CA 1
ATOM 585 C C . LEU A 1 81 ? -20.956 -7.410 35.324 1.00 63.72 81 LEU A C 1
ATOM 587 O O . LEU A 1 81 ? -22.119 -7.405 34.911 1.00 63.72 81 LEU A O 1
ATOM 591 N N . ALA A 1 82 ? -20.291 -8.515 35.660 1.00 67.25 82 ALA A N 1
ATOM 592 C CA . ALA A 1 82 ? -20.947 -9.799 35.766 1.00 67.25 82 ALA A CA 1
ATOM 593 C C . ALA A 1 82 ? -22.190 -9.597 36.645 1.00 67.25 82 ALA A C 1
ATOM 595 O O . ALA A 1 82 ? -22.064 -8.963 37.700 1.00 67.25 82 ALA A O 1
ATOM 596 N N . PRO A 1 83 ? -23.386 -10.053 36.223 1.00 62.75 83 PRO A N 1
ATOM 597 C CA . PRO A 1 83 ? -24.520 -10.060 37.128 1.00 62.75 83 PRO A CA 1
ATOM 598 C C . PRO A 1 83 ? -24.062 -10.814 38.373 1.00 62.75 83 PRO A C 1
ATOM 600 O O . PRO A 1 83 ? -23.521 -11.917 38.258 1.00 62.75 83 PRO A O 1
ATOM 603 N N . ALA A 1 84 ? -24.174 -10.159 39.532 1.00 66.44 84 ALA A N 1
ATOM 604 C CA . ALA A 1 84 ? -23.788 -10.740 40.807 1.00 66.44 84 ALA A CA 1
ATOM 605 C C . ALA A 1 84 ? -24.340 -12.172 40.871 1.00 66.44 84 ALA A C 1
ATOM 607 O O . ALA A 1 84 ? -25.502 -12.369 40.493 1.00 66.44 84 ALA A O 1
ATOM 608 N N . PRO A 1 85 ? -23.533 -13.172 41.271 1.00 62.38 85 PRO A N 1
ATOM 609 C CA . PRO A 1 85 ? -24.030 -14.530 41.388 1.00 62.38 85 PRO A CA 1
ATOM 610 C C . PRO A 1 85 ? -25.253 -14.482 42.296 1.00 62.38 85 PRO A C 1
ATOM 612 O O . PRO A 1 85 ? -25.164 -14.046 43.445 1.00 62.38 85 PRO A O 1
ATOM 615 N N . VAL A 1 86 ? -26.406 -14.871 41.751 1.00 61.62 86 VAL A N 1
ATOM 616 C CA . VAL A 1 86 ? -27.606 -15.109 42.543 1.00 61.62 86 VAL A CA 1
ATOM 617 C C . VAL A 1 86 ? -27.232 -16.246 43.485 1.00 61.62 86 VAL A C 1
ATOM 619 O O . VAL A 1 86 ? -27.197 -17.408 43.088 1.00 61.62 86 VAL A O 1
ATOM 622 N N . GLN A 1 87 ? -26.857 -15.888 44.711 1.00 53.66 87 GLN A N 1
ATOM 623 C CA . GLN A 1 87 ? -26.730 -16.808 45.830 1.00 53.66 87 GLN A CA 1
ATOM 624 C C . GLN A 1 87 ? -28.143 -17.342 46.076 1.00 53.66 87 GLN A C 1
ATOM 626 O O . GLN A 1 87 ? -28.947 -16.714 46.763 1.00 53.66 87 GLN A O 1
ATOM 631 N N . LEU A 1 88 ? -28.481 -18.463 45.437 1.00 53.03 88 LEU A N 1
ATOM 632 C CA . LEU A 1 88 ? -29.599 -19.292 45.860 1.00 53.03 88 LEU A CA 1
ATOM 633 C C . LEU A 1 88 ? -29.271 -19.722 47.286 1.00 53.03 88 LEU A C 1
ATOM 635 O O . LEU A 1 88 ? -28.389 -20.545 47.510 1.00 53.03 88 LEU A O 1
ATOM 639 N N . ARG A 1 89 ? -29.929 -19.080 48.249 1.00 51.69 89 ARG A N 1
ATOM 640 C CA . ARG A 1 89 ? -29.843 -19.423 49.660 1.00 51.69 89 ARG A CA 1
ATOM 641 C C . ARG A 1 89 ? -30.460 -20.816 49.816 1.00 51.69 89 ARG A C 1
ATOM 643 O O . ARG A 1 89 ? -31.675 -20.960 49.911 1.00 51.69 89 ARG A O 1
ATOM 650 N N . GLU A 1 90 ? -29.623 -21.846 49.748 1.00 50.06 90 GLU A N 1
ATOM 651 C CA . GLU A 1 90 ? -29.961 -23.205 50.167 1.00 50.06 90 GLU A CA 1
ATOM 652 C C . GLU A 1 90 ? -30.413 -23.137 51.633 1.00 50.06 90 GLU A C 1
ATOM 654 O O 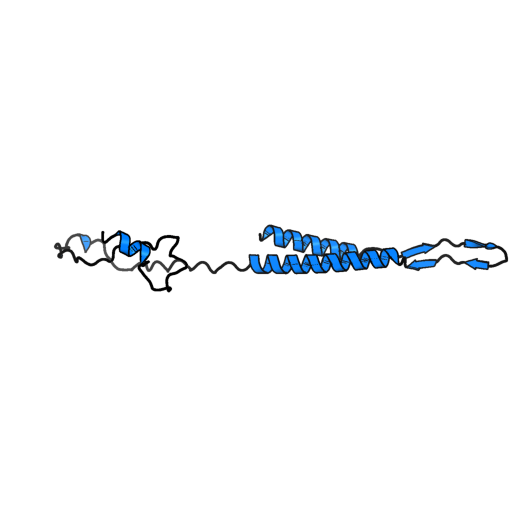. GLU A 1 90 ? -29.587 -22.942 52.523 1.00 50.06 90 GLU A O 1
ATOM 659 N N . GLY A 1 91 ? -31.723 -23.237 51.893 1.00 56.19 91 GLY A N 1
ATOM 660 C CA . GLY A 1 91 ? -32.208 -23.523 53.247 1.00 56.19 91 GLY A CA 1
ATOM 661 C C . GLY A 1 91 ? -33.483 -22.850 53.756 1.00 56.19 91 GLY A C 1
ATOM 662 O O . GLY A 1 91 ? -33.823 -23.117 54.901 1.00 56.19 91 GLY A O 1
ATOM 663 N N . GLU A 1 92 ? -34.221 -22.037 52.994 1.00 50.22 92 GLU A N 1
ATOM 664 C CA . GLU A 1 92 ? -35.522 -21.532 53.480 1.00 50.22 92 GLU A CA 1
ATOM 665 C C . GLU A 1 92 ? -36.659 -22.447 53.013 1.00 50.22 92 GLU A C 1
ATOM 667 O O . GLU A 1 92 ? -37.199 -22.340 51.911 1.00 50.22 92 GLU A O 1
ATOM 672 N N . GLY A 1 93 ? -36.960 -23.429 53.865 1.00 49.25 93 GLY A N 1
ATOM 673 C CA . GLY A 1 93 ? -38.095 -24.327 53.717 1.00 49.25 93 GLY A CA 1
ATOM 674 C C . GLY A 1 93 ? -39.421 -23.567 53.767 1.00 49.25 93 GLY A C 1
ATOM 675 O O . GLY A 1 93 ? -39.643 -22.708 54.611 1.00 49.25 93 GLY A O 1
ATOM 676 N N . LEU A 1 94 ? -40.337 -23.962 52.884 1.00 51.84 94 LEU A N 1
ATOM 677 C CA . LEU A 1 94 ? -41.696 -23.438 52.682 1.00 51.84 94 LEU A CA 1
ATOM 678 C C . LEU A 1 94 ? -42.605 -23.448 53.942 1.00 51.84 94 LEU A C 1
ATOM 680 O O . LEU A 1 94 ? -43.748 -23.007 53.875 1.00 51.84 94 LEU A O 1
ATOM 684 N N . LEU A 1 95 ? -42.138 -23.984 55.073 1.00 52.31 95 LEU A N 1
ATOM 685 C CA . LEU A 1 95 ? -42.923 -24.193 56.294 1.00 52.31 95 LEU A CA 1
ATOM 686 C C . LEU A 1 95 ? -42.792 -23.061 57.328 1.00 52.31 95 LEU A C 1
ATOM 688 O O . LEU A 1 95 ? -43.656 -22.978 58.193 1.00 52.31 95 LEU A O 1
ATOM 692 N N . ASP A 1 96 ? -41.810 -22.158 57.212 1.00 50.25 96 ASP A N 1
ATOM 693 C CA . ASP A 1 96 ? -41.697 -20.985 58.107 1.00 50.25 96 ASP A CA 1
ATOM 694 C C . ASP A 1 96 ? -42.667 -19.842 57.740 1.00 50.25 96 ASP A C 1
ATOM 696 O O . ASP A 1 96 ? -42.926 -18.949 58.539 1.00 50.25 96 ASP A O 1
ATOM 700 N N . PHE A 1 97 ? -43.286 -19.883 56.554 1.00 49.72 97 PHE A N 1
ATOM 701 C CA . PHE A 1 97 ? -44.223 -18.843 56.102 1.00 49.72 97 PHE A CA 1
ATOM 702 C C . PHE A 1 97 ? -45.619 -18.912 56.742 1.00 49.72 97 PHE A C 1
ATOM 704 O O . PHE A 1 97 ? -46.426 -18.005 56.535 1.00 49.72 97 PHE A O 1
ATOM 711 N N . LEU A 1 98 ? -45.939 -19.974 57.487 1.00 58.00 98 LEU A N 1
ATOM 712 C CA . LEU A 1 98 ? -47.270 -20.165 58.079 1.00 58.00 98 LEU A CA 1
ATOM 713 C C . LEU A 1 98 ? -47.359 -19.772 59.561 1.00 58.00 98 LEU A C 1
ATOM 715 O O . LEU A 1 98 ? -48.471 -19.720 60.082 1.00 58.00 98 LEU A O 1
ATOM 719 N N . ASP A 1 99 ? -46.240 -19.436 60.214 1.00 53.31 99 ASP A N 1
ATOM 720 C CA . ASP A 1 99 ? -46.197 -19.107 61.651 1.00 53.31 99 ASP A CA 1
ATOM 721 C C . ASP A 1 99 ? -45.585 -17.721 61.952 1.00 53.31 99 ASP A C 1
ATOM 723 O O . ASP A 1 99 ? -45.114 -17.444 63.057 1.00 53.31 99 ASP A O 1
ATOM 727 N N . GLU A 1 100 ? -45.611 -16.792 60.987 1.00 48.56 100 GLU A N 1
ATOM 728 C CA . GLU A 1 100 ? -45.131 -15.428 61.227 1.00 48.56 100 GLU A CA 1
ATOM 729 C C . GLU A 1 100 ? -46.226 -14.541 61.847 1.00 48.56 100 GLU A C 1
ATOM 731 O O . GLU A 1 100 ? -47.075 -13.935 61.188 1.00 48.56 100 GLU A O 1
ATOM 736 N N . LYS A 1 101 ? -46.190 -14.466 63.180 1.00 52.78 101 LYS A N 1
ATOM 737 C CA . LYS A 1 101 ? -46.860 -13.451 64.005 1.00 52.78 101 LYS A CA 1
ATOM 738 C C . LYS A 1 101 ? -46.473 -12.046 63.499 1.00 52.78 101 LYS A C 1
ATOM 740 O O . LYS A 1 101 ? -45.285 -11.797 63.312 1.00 52.78 101 LYS A O 1
ATOM 745 N N . PRO A 1 102 ? -47.410 -11.092 63.320 1.00 46.03 102 PRO A N 1
ATOM 746 C CA . PRO A 1 102 ? -47.092 -9.805 62.705 1.00 46.03 102 PRO A CA 1
ATOM 747 C C . PRO A 1 102 ? -46.142 -8.993 63.596 1.00 46.03 102 PRO A C 1
ATOM 749 O O . PRO A 1 102 ? -46.547 -8.441 64.622 1.00 46.03 102 PRO A O 1
ATOM 752 N N . ALA A 1 103 ? -44.872 -8.918 63.199 1.00 52.69 103 ALA A N 1
ATOM 753 C CA . ALA A 1 103 ? -43.906 -7.999 63.779 1.00 52.69 103 ALA A CA 1
ATOM 754 C C . ALA A 1 103 ? -44.238 -6.553 63.348 1.00 52.69 103 ALA A C 1
ATOM 756 O O . ALA A 1 103 ? -44.706 -6.322 62.228 1.00 52.69 103 ALA A O 1
ATOM 757 N N . PRO A 1 104 ? -44.038 -5.557 64.229 1.00 43.75 104 PRO A N 1
ATOM 758 C CA . PRO A 1 104 ? -44.356 -4.167 63.932 1.00 43.75 104 PRO A CA 1
ATOM 759 C C . PRO A 1 104 ? -43.528 -3.663 62.747 1.00 43.75 104 PRO A C 1
ATOM 761 O O . PRO A 1 104 ? -42.322 -3.888 62.680 1.00 43.75 104 PRO A O 1
ATOM 764 N N . LYS A 1 105 ? -44.200 -2.956 61.827 1.00 45.53 105 LYS A N 1
ATOM 765 C CA . LYS A 1 105 ? -43.602 -2.263 60.679 1.00 45.53 105 LYS A CA 1
ATOM 766 C C . LYS A 1 105 ? -42.363 -1.488 61.126 1.00 45.53 105 LYS A C 1
ATOM 768 O O . LYS A 1 105 ? -42.483 -0.432 61.747 1.00 45.53 105 LYS A O 1
ATOM 773 N N . VAL A 1 106 ? -41.185 -1.988 60.766 1.00 45.81 106 VAL A N 1
ATOM 774 C CA . VAL A 1 106 ? -39.946 -1.218 60.838 1.00 45.81 106 VAL A CA 1
ATOM 775 C C . VAL A 1 106 ? -40.027 -0.165 59.738 1.00 45.81 106 VAL A C 1
ATOM 777 O O . VAL A 1 106 ? -39.739 -0.408 58.568 1.00 45.81 106 VAL A O 1
ATOM 780 N N . ALA A 1 107 ? -40.509 1.013 60.124 1.00 47.94 107 ALA A N 1
ATOM 781 C CA . ALA A 1 107 ? -40.336 2.246 59.384 1.00 47.94 107 ALA A CA 1
ATOM 782 C C . ALA A 1 107 ? -38.838 2.555 59.363 1.00 47.94 107 ALA A C 1
ATOM 784 O O . ALA A 1 107 ? -38.332 3.055 60.356 1.00 47.94 107 ALA A O 1
ATOM 785 N N . ASN A 1 108 ? -38.135 2.121 58.311 1.00 50.62 108 ASN A N 1
ATOM 786 C CA . ASN A 1 108 ? -36.855 2.649 57.810 1.00 50.62 108 ASN A CA 1
ATOM 787 C C . ASN A 1 108 ? -36.310 1.705 56.724 1.00 50.62 108 ASN A C 1
ATOM 789 O O . ASN A 1 108 ? -35.253 1.100 56.866 1.00 50.62 108 ASN A O 1
ATOM 793 N N . ALA A 1 109 ? -37.049 1.563 55.625 1.00 40.22 109 ALA A N 1
ATOM 794 C CA . ALA A 1 109 ? -36.438 1.171 54.363 1.00 40.22 109 ALA A CA 1
ATOM 795 C C . ALA A 1 109 ? -36.142 2.476 53.611 1.00 40.22 109 ALA A C 1
ATOM 797 O O . ALA A 1 109 ? -37.088 3.241 53.395 1.00 40.22 109 ALA A O 1
ATOM 798 N N . PRO A 1 110 ? -34.885 2.781 53.238 1.00 46.56 110 PRO A N 1
ATOM 799 C CA . PRO A 1 110 ? -34.629 3.900 52.350 1.00 46.56 110 PRO A CA 1
ATOM 800 C C . PRO A 1 110 ? -35.340 3.581 51.037 1.00 46.56 110 PRO A C 1
ATOM 802 O O . PRO A 1 110 ? -35.008 2.614 50.348 1.00 46.56 110 PRO A O 1
ATOM 805 N N . SER A 1 111 ? -36.376 4.358 50.722 1.00 51.50 111 SER A N 1
ATOM 806 C CA . SER A 1 111 ? -36.960 4.377 49.388 1.00 51.50 111 SER A CA 1
ATOM 807 C C . SER A 1 111 ? -35.802 4.558 48.420 1.00 51.50 111 SER A C 1
ATOM 809 O O . SER A 1 111 ? -35.089 5.552 48.524 1.00 51.50 111 SER A O 1
ATOM 811 N N . ALA A 1 112 ? -35.561 3.587 47.543 1.00 47.25 112 ALA A N 1
ATOM 812 C CA . ALA A 1 112 ? -34.524 3.687 46.532 1.00 47.25 112 ALA A CA 1
ATOM 813 C C . ALA A 1 112 ? -34.843 4.895 45.635 1.00 47.25 112 ALA A C 1
ATOM 815 O O . ALA A 1 112 ? -35.623 4.793 44.687 1.00 47.25 112 ALA A O 1
ATOM 816 N N . VAL A 1 113 ? -34.295 6.064 45.973 1.00 53.16 113 VAL A N 1
ATOM 817 C CA . VAL A 1 113 ? -34.429 7.274 45.171 1.00 53.16 113 VAL A CA 1
ATOM 818 C C . VAL A 1 113 ? -33.480 7.095 44.002 1.00 53.16 113 VAL A C 1
ATOM 820 O O . VAL A 1 113 ? -32.263 7.203 44.118 1.00 53.16 113 VAL A O 1
ATOM 823 N N . SER A 1 114 ? -34.045 6.748 42.852 1.00 57.00 114 SER A N 1
ATOM 824 C CA . SER A 1 114 ? -33.291 6.637 41.614 1.00 57.00 114 SER A CA 1
ATOM 825 C C . SER A 1 114 ? -32.659 7.992 41.290 1.00 57.00 114 SER A C 1
ATOM 827 O O . SER A 1 114 ? -33.367 8.954 40.976 1.00 57.00 114 SER A O 1
ATOM 829 N N . ILE A 1 115 ? -31.330 8.067 41.342 1.00 61.66 115 ILE A N 1
ATOM 830 C CA . ILE A 1 115 ? -30.562 9.208 40.837 1.00 61.66 115 ILE A CA 1
ATOM 831 C C . ILE A 1 115 ? -31.026 9.477 39.403 1.00 61.66 115 ILE A C 1
ATOM 833 O O . ILE A 1 115 ? -30.970 8.590 38.547 1.00 61.66 115 ILE A O 1
ATOM 837 N N . CYS A 1 116 ? -31.515 10.690 39.129 1.00 64.31 116 CYS A N 1
ATOM 838 C CA . CYS A 1 116 ? -32.012 10.999 37.794 1.00 64.31 116 CYS A CA 1
ATOM 839 C C . CYS A 1 116 ? -30.883 10.843 36.751 1.00 64.31 116 CYS A C 1
ATOM 841 O O . CYS A 1 116 ? -29.714 11.101 37.063 1.00 64.31 116 CYS A O 1
ATOM 843 N N . PRO A 1 117 ? -31.198 10.494 35.489 1.00 65.81 117 PRO A N 1
ATOM 844 C CA . PRO A 1 117 ? -30.188 10.239 34.455 1.00 65.81 117 PRO A CA 1
ATOM 845 C C . PRO A 1 117 ? -29.195 11.394 34.258 1.00 65.81 117 PRO A C 1
ATOM 847 O O . PRO A 1 117 ? -28.066 11.182 33.830 1.00 65.81 117 PRO A O 1
ATOM 850 N N . LYS A 1 118 ? -29.612 12.619 34.606 1.00 62.34 118 LYS A N 1
ATOM 851 C CA . LYS A 1 118 ? -28.829 13.850 34.477 1.00 62.34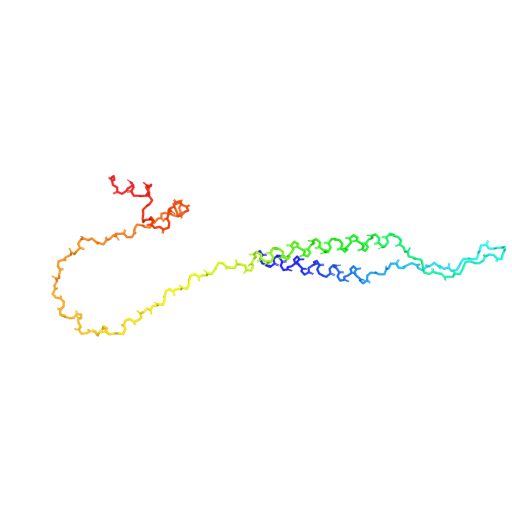 118 LYS A CA 1
ATOM 852 C C . LYS A 1 118 ? -27.835 14.080 35.626 1.00 62.34 118 LYS A C 1
ATOM 854 O O . LYS A 1 118 ? -26.865 14.799 35.427 1.00 62.34 118 LYS A O 1
ATOM 859 N N . CYS A 1 119 ? -28.059 13.490 36.804 1.00 63.78 119 CYS A N 1
ATOM 860 C CA . CYS A 1 119 ? -27.154 13.597 37.958 1.00 63.78 119 CYS A CA 1
ATOM 861 C C . CYS A 1 119 ? -26.151 12.437 38.048 1.00 63.78 119 CYS A C 1
ATOM 863 O O . CYS A 1 119 ? -25.197 12.517 38.816 1.00 63.78 119 CYS A O 1
ATOM 865 N N . ARG A 1 120 ? -26.335 11.370 37.259 1.00 63.47 120 ARG A N 1
ATOM 866 C CA . ARG A 1 120 ? -25.506 10.155 37.323 1.00 63.47 120 ARG A CA 1
ATOM 867 C C . ARG A 1 120 ? -24.016 10.402 37.046 1.00 63.47 120 ARG A C 1
ATOM 869 O O . ARG A 1 120 ? -23.187 9.635 37.509 1.00 63.47 120 ARG A O 1
ATOM 876 N N . SER A 1 121 ? -23.674 11.457 36.305 1.00 62.59 121 SER A N 1
ATOM 877 C CA . SER A 1 121 ? -22.285 11.831 36.003 1.00 62.59 121 SER A CA 1
ATOM 878 C C . SER A 1 121 ? -21.667 12.814 37.004 1.00 62.59 121 SER A C 1
ATOM 880 O O . SER A 1 121 ? -20.532 13.230 36.798 1.00 62.59 121 SER A O 1
ATOM 882 N N . MET A 1 122 ? -22.418 13.245 38.024 1.00 56.19 122 MET A N 1
ATOM 883 C CA . MET A 1 122 ? -21.982 14.254 39.000 1.00 56.19 122 MET A CA 1
ATOM 884 C C . MET A 1 122 ? -21.918 13.734 40.443 1.00 56.19 122 MET A C 1
ATOM 886 O O . MET A 1 122 ? -21.388 14.441 41.291 1.00 56.19 122 MET A O 1
ATOM 890 N N . GLY A 1 123 ? -22.448 12.542 40.729 1.00 55.06 123 GLY A N 1
ATOM 891 C CA . GLY A 1 123 ? -22.339 11.928 42.055 1.00 55.06 123 GLY A CA 1
ATOM 892 C C . GLY A 1 123 ? -20.977 11.272 42.258 1.00 55.06 123 GLY A C 1
ATOM 893 O O . GLY A 1 123 ? -20.467 10.615 41.342 1.00 55.06 123 GLY A O 1
ATOM 894 N N . GLY A 1 124 ? -20.401 11.423 43.453 1.00 57.00 124 GLY A N 1
ATOM 895 C CA . GLY A 1 124 ? -19.387 10.485 43.924 1.00 57.00 124 GLY A CA 1
ATOM 896 C C . GLY A 1 124 ? -20.007 9.088 43.952 1.00 57.00 124 GLY A C 1
ATOM 897 O O . GLY A 1 124 ? -21.212 8.956 44.148 1.00 57.00 124 GLY A O 1
ATOM 898 N N . GLY A 1 125 ? -19.218 8.043 43.698 1.00 57.09 125 GLY A N 1
ATOM 899 C CA . GLY A 1 125 ? -19.723 6.674 43.499 1.00 57.09 125 GLY A CA 1
ATOM 900 C C . GLY A 1 125 ? -20.610 6.109 44.620 1.00 57.09 125 GLY A C 1
ATOM 901 O O . GLY A 1 125 ? -21.286 5.112 44.381 1.00 57.09 125 GLY A O 1
ATOM 902 N N . ASP A 1 126 ? -20.652 6.771 45.780 1.00 57.97 126 ASP A N 1
ATOM 903 C CA . ASP A 1 126 ? -21.392 6.373 46.978 1.00 57.97 126 ASP A CA 1
ATOM 904 C C . ASP A 1 126 ? -22.559 7.322 47.339 1.00 57.97 126 ASP A C 1
ATOM 906 O O . ASP A 1 126 ? -23.262 7.091 48.326 1.00 57.97 126 ASP A O 1
ATOM 910 N N . ASP A 1 127 ? -22.809 8.376 46.553 1.00 58.28 127 ASP A N 1
ATOM 911 C CA . ASP A 1 127 ? -23.902 9.316 46.824 1.00 58.28 127 ASP A CA 1
ATOM 912 C C . ASP A 1 127 ? -25.250 8.704 46.414 1.00 58.28 127 ASP A C 1
ATOM 914 O O . ASP A 1 127 ? -25.518 8.465 45.235 1.00 58.28 127 ASP A O 1
ATOM 918 N N . THR A 1 128 ? -26.133 8.471 47.387 1.00 58.47 128 THR A N 1
ATOM 919 C CA . THR A 1 128 ? -27.476 7.900 47.160 1.00 58.47 128 THR A CA 1
ATOM 920 C C . THR A 1 128 ? -28.527 8.946 46.780 1.00 58.47 128 THR A C 1
ATOM 922 O O . THR A 1 128 ? -29.616 8.591 46.330 1.00 58.47 128 THR A O 1
ATOM 925 N N . GLU A 1 129 ? -28.198 10.237 46.877 1.00 62.91 129 GLU A N 1
ATOM 926 C CA . GLU A 1 129 ? -29.106 11.341 46.573 1.00 62.91 129 GLU A CA 1
ATOM 927 C C . GLU A 1 129 ? -28.406 12.440 45.762 1.00 62.91 129 GLU A C 1
ATOM 929 O O . GLU A 1 129 ? -27.332 12.923 46.108 1.00 62.91 129 GLU A O 1
ATOM 934 N N . CYS A 1 130 ? -29.042 12.900 44.680 1.00 63.50 130 CYS A N 1
ATOM 935 C CA . CYS A 1 130 ? -28.633 14.142 44.023 1.00 63.50 130 CYS A CA 1
ATOM 936 C C . CYS A 1 130 ? -29.289 15.314 44.760 1.00 63.50 130 CYS A C 1
ATOM 938 O O . CYS A 1 130 ? -30.518 15.350 44.840 1.00 63.50 130 CYS A O 1
ATOM 940 N N . GLY A 1 131 ? -28.521 16.318 45.202 1.00 59.66 131 GLY A N 1
ATOM 941 C CA . GLY A 1 131 ? -29.054 17.494 45.916 1.00 59.66 131 GLY A CA 1
ATOM 942 C C . GLY A 1 131 ? -30.160 18.262 45.169 1.00 59.66 131 GLY A C 1
ATOM 943 O O . GLY A 1 131 ? -30.949 18.974 45.777 1.00 59.66 131 GLY A O 1
ATOM 944 N N . ARG A 1 132 ? -30.283 18.073 43.847 1.00 60.84 132 ARG A N 1
ATOM 945 C CA . ARG A 1 132 ? -31.397 18.593 43.033 1.00 60.84 132 ARG A CA 1
ATOM 946 C C . ARG A 1 132 ? -32.668 17.740 43.067 1.00 60.84 132 ARG A C 1
ATOM 948 O O . ARG A 1 132 ? -33.753 18.284 42.906 1.00 60.84 132 ARG A O 1
ATOM 955 N N . CYS A 1 133 ? -32.539 16.423 43.209 1.00 62.59 133 CYS A N 1
ATOM 956 C CA . CYS A 1 133 ? -33.667 15.488 43.228 1.00 62.59 133 CYS A CA 1
ATOM 957 C C . CYS A 1 133 ? -34.215 15.294 44.645 1.00 62.59 133 CYS A C 1
ATOM 959 O O . CYS A 1 133 ? -35.427 15.208 44.802 1.00 62.59 133 CYS A O 1
ATOM 961 N N . GLY A 1 134 ? -33.345 15.292 45.663 1.00 61.19 134 GLY A N 1
ATOM 962 C CA . GLY A 1 134 ? -33.760 15.217 47.068 1.00 61.19 134 GLY A CA 1
ATOM 963 C C . GLY A 1 134 ? -34.558 16.446 47.516 1.00 61.19 134 GLY A C 1
ATOM 964 O O . GLY A 1 134 ? -35.558 16.316 48.214 1.00 61.19 134 GLY A O 1
ATOM 965 N N . ALA A 1 135 ? -34.200 17.639 47.025 1.00 57.03 135 ALA A N 1
ATOM 966 C CA . ALA A 1 135 ? -34.883 18.885 47.383 1.00 57.03 135 ALA A CA 1
ATOM 967 C C . ALA A 1 135 ? -36.332 18.986 46.863 1.00 57.03 135 ALA A C 1
ATOM 969 O O . ALA A 1 135 ? -37.140 19.697 47.449 1.00 57.03 135 ALA A O 1
ATOM 970 N N . ALA A 1 136 ? -36.684 18.277 45.784 1.00 55.59 136 ALA A N 1
ATOM 971 C CA . ALA A 1 136 ? -38.033 18.319 45.211 1.00 55.59 136 ALA A CA 1
ATOM 972 C C . ALA A 1 136 ? -39.062 17.471 45.986 1.00 55.59 136 ALA A C 1
ATOM 974 O O . ALA A 1 136 ? -40.253 17.587 45.722 1.00 55.59 136 ALA A O 1
ATOM 975 N N . LEU A 1 137 ? -38.611 16.620 46.915 1.00 53.69 137 LEU A N 1
ATOM 976 C CA . LEU A 1 137 ? -39.463 15.736 47.722 1.00 53.69 137 LEU A CA 1
ATOM 977 C C . LEU A 1 137 ? -39.723 16.265 49.144 1.00 53.69 137 LEU A C 1
ATOM 979 O O . LEU A 1 137 ? -40.485 15.647 49.880 1.00 53.69 137 LEU A O 1
ATOM 983 N N . GLN A 1 138 ? -39.105 17.386 49.536 1.00 49.91 138 GLN A N 1
ATOM 984 C CA . GLN A 1 138 ? -39.307 18.02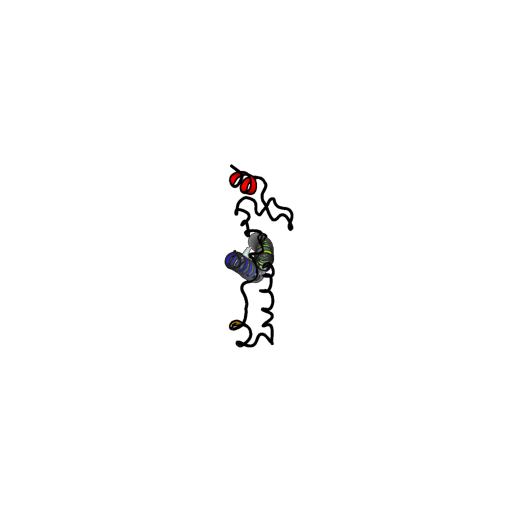8 50.846 1.00 49.91 138 GLN A CA 1
ATOM 985 C C . GLN A 1 138 ? -40.172 19.304 50.788 1.00 49.91 138 GLN A C 1
ATOM 987 O O . GLN A 1 138 ? -40.241 20.025 51.783 1.00 49.91 138 GLN A O 1
ATOM 992 N N . ALA A 1 139 ? -40.817 19.591 49.651 1.00 42.34 139 ALA A N 1
ATOM 993 C CA . ALA A 1 139 ? -41.749 20.711 49.483 1.00 42.34 139 ALA A CA 1
ATOM 994 C C . ALA A 1 139 ? -43.201 20.227 49.406 1.00 42.34 139 ALA A C 1
ATOM 996 O O . ALA A 1 139 ? -43.441 19.211 48.714 1.00 42.34 139 ALA A O 1
#

Secondary structure (DSSP, 8-state):
-HHHHHHHHHHHHHHHHHHHT---EEEE--EE-STT-EEPPEEEE-HHHHHHHHHHHHHHHHHHHHHHHHHHHHH----PPPP------TT--TTGGG------------------TTTTTTS-TT----HHHHGGG--

Sequence (139 aa):
MKELGIAILVAGLLLGGYALNMDVSVHVPAQDFGYGIRTPAADVANIDRMAQRQNLLIFSGVLAVVGAILTGFASMRPAALAPAPVQLREGEGLLDFLDEKPAPKVANAPSAVSICPKCRSMGGGDDTECGRCGAALQA

Radius of gyration: 36.93 Å; chains: 1; bounding box: 74×45×102 Å

pLDDT: mean 75.34, std 18.39, range [40.22, 97.38]